Protein AF-A0A523UZU8-F1 (afdb_monomer_lite)

Structure (mmCIF, N/CA/C/O backbone):
data_AF-A0A523UZU8-F1
#
_entry.id   AF-A0A523UZU8-F1
#
loop_
_atom_site.group_PDB
_atom_site.id
_atom_site.type_symbol
_atom_site.label_atom_id
_atom_site.label_alt_id
_atom_site.label_comp_id
_atom_site.label_asym_id
_atom_site.label_entity_id
_atom_site.label_seq_id
_atom_site.pdbx_PDB_ins_code
_atom_site.Cartn_x
_atom_site.Cartn_y
_atom_site.Cartn_z
_atom_site.occupancy
_atom_site.B_iso_or_equiv
_atom_site.auth_seq_id
_atom_site.auth_comp_id
_atom_site.auth_asym_id
_atom_site.auth_atom_id
_atom_site.pdbx_PDB_model_num
ATOM 1 N N . MET A 1 1 ? -7.718 -16.579 13.887 1.00 53.25 1 MET A N 1
ATOM 2 C CA . MET A 1 1 ? -7.829 -15.108 13.822 1.00 53.25 1 MET A CA 1
ATOM 3 C C . MET A 1 1 ? -8.629 -14.797 12.580 1.00 53.25 1 MET A C 1
ATOM 5 O O . MET A 1 1 ? -8.190 -15.186 11.505 1.00 53.25 1 MET A O 1
ATOM 9 N N . ASP A 1 2 ? -9.802 -14.191 12.723 1.00 67.00 2 ASP A N 1
ATOM 10 C CA . ASP A 1 2 ? -10.552 -13.687 11.573 1.00 67.00 2 ASP A CA 1
ATOM 11 C C . ASP A 1 2 ? -9.757 -12.558 10.914 1.00 67.00 2 ASP A C 1
ATOM 13 O O . ASP A 1 2 ? -9.411 -11.576 11.569 1.00 67.00 2 ASP A O 1
ATOM 17 N N . MET A 1 3 ? -9.414 -12.728 9.635 1.00 75.25 3 MET A N 1
ATOM 18 C CA . MET A 1 3 ? -8.731 -11.694 8.857 1.00 75.25 3 MET A CA 1
ATOM 19 C C . MET A 1 3 ? -9.755 -10.653 8.410 1.00 75.25 3 MET A C 1
ATOM 21 O O . MET A 1 3 ? -10.681 -10.960 7.654 1.00 75.25 3 MET A O 1
ATOM 25 N N . LYS A 1 4 ? -9.591 -9.415 8.870 1.00 86.44 4 LYS A N 1
ATOM 26 C CA . LYS A 1 4 ? -10.474 -8.290 8.559 1.00 86.44 4 LYS A CA 1
ATOM 27 C C . LYS A 1 4 ? -10.189 -7.705 7.183 1.00 86.44 4 LYS A C 1
ATOM 29 O O . LYS A 1 4 ? -11.113 -7.230 6.521 1.00 86.44 4 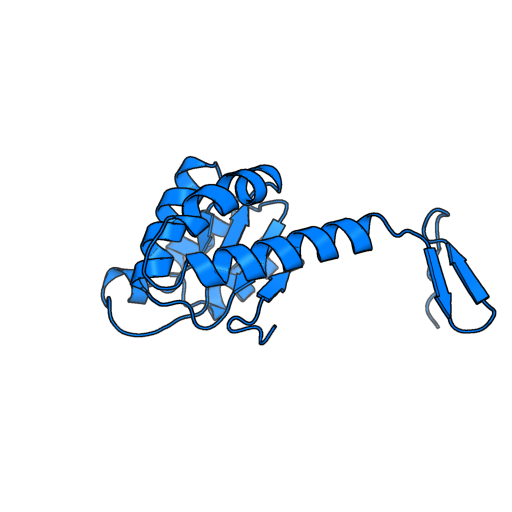LYS A O 1
ATOM 34 N N . TYR A 1 5 ? -8.934 -7.737 6.741 1.00 90.94 5 TYR A N 1
ATOM 35 C CA . TYR A 1 5 ? -8.515 -7.166 5.470 1.00 90.94 5 TYR A CA 1
ATOM 36 C C . TYR A 1 5 ? -8.143 -8.258 4.466 1.00 90.94 5 TYR A C 1
ATOM 38 O O . TYR A 1 5 ? -7.483 -9.247 4.773 1.00 90.94 5 TYR A O 1
ATOM 46 N N . LYS A 1 6 ? -8.532 -8.053 3.203 1.00 92.69 6 LYS A N 1
ATOM 47 C CA . LYS A 1 6 ? -8.084 -8.912 2.098 1.00 92.69 6 LYS A CA 1
ATOM 48 C C . LYS A 1 6 ? -6.760 -8.375 1.567 1.00 92.69 6 LYS A C 1
ATOM 50 O O . LYS A 1 6 ? -6.752 -7.332 0.910 1.00 92.69 6 LYS A O 1
ATOM 55 N N . ILE A 1 7 ? -5.676 -9.093 1.855 1.00 94.88 7 ILE A N 1
ATOM 56 C CA . ILE A 1 7 ? -4.300 -8.735 1.492 1.00 94.88 7 ILE A CA 1
ATOM 57 C C . ILE A 1 7 ? -3.794 -9.698 0.412 1.00 94.88 7 ILE A C 1
ATOM 59 O O . ILE A 1 7 ? -3.965 -10.911 0.531 1.00 94.88 7 ILE A O 1
ATOM 63 N N . ARG A 1 8 ? -3.179 -9.174 -0.656 1.00 94.00 8 ARG A N 1
ATOM 64 C CA . ARG A 1 8 ? -2.494 -9.989 -1.676 1.00 94.00 8 ARG A CA 1
ATOM 65 C C . ARG A 1 8 ? -1.277 -9.270 -2.253 1.00 94.00 8 ARG A C 1
ATOM 67 O O . ARG A 1 8 ? -1.302 -8.048 -2.396 1.00 94.00 8 ARG A O 1
ATOM 74 N N . VAL A 1 9 ? -0.253 -10.025 -2.646 1.00 93.38 9 VAL A N 1
ATOM 75 C CA . VAL A 1 9 ? 0.871 -9.497 -3.434 1.00 93.38 9 VAL A CA 1
ATOM 76 C C . VAL A 1 9 ? 0.413 -9.318 -4.881 1.00 93.38 9 VAL A C 1
ATOM 78 O O . VAL A 1 9 ? -0.369 -10.121 -5.394 1.00 93.38 9 VAL A O 1
ATOM 81 N N . LEU A 1 10 ? 0.870 -8.245 -5.519 1.00 92.62 10 LEU A N 1
ATOM 82 C CA . LEU A 1 10 ? 0.753 -8.034 -6.956 1.00 92.62 10 LEU A CA 1
ATOM 83 C C . LEU A 1 10 ? 2.117 -8.294 -7.603 1.00 92.62 10 LEU A C 1
ATOM 85 O O . LEU A 1 10 ? 3.130 -7.776 -7.140 1.00 92.62 10 LEU A O 1
ATOM 89 N N . ASP A 1 11 ? 2.125 -9.088 -8.671 1.00 89.25 11 ASP A N 1
ATOM 90 C CA . ASP A 1 11 ? 3.300 -9.304 -9.518 1.00 89.25 11 ASP A CA 1
ATOM 91 C C . ASP A 1 11 ? 3.257 -8.285 -10.662 1.00 89.25 11 ASP A C 1
ATOM 93 O O . ASP A 1 11 ? 2.644 -8.535 -11.696 1.00 89.25 11 ASP A O 1
ATOM 97 N N . ILE A 1 12 ? 3.805 -7.091 -10.417 1.00 90.31 12 ILE A N 1
ATOM 98 C CA . ILE A 1 12 ? 3.842 -5.989 -11.386 1.00 90.31 12 ILE A CA 1
ATOM 99 C C . ILE A 1 12 ? 5.235 -5.964 -12.018 1.00 90.31 12 ILE A C 1
ATOM 101 O O . ILE A 1 12 ? 6.203 -5.543 -11.384 1.00 90.31 12 ILE A O 1
ATOM 105 N N . LYS A 1 13 ? 5.345 -6.409 -13.272 1.00 87.50 13 LYS A N 1
ATOM 106 C CA . LYS A 1 13 ? 6.640 -6.579 -13.958 1.00 87.50 13 LYS A CA 1
ATOM 107 C C . LYS A 1 13 ? 7.052 -5.369 -14.771 1.00 87.50 13 LYS A C 1
ATOM 109 O O . LYS A 1 13 ? 8.233 -5.168 -15.042 1.00 87.50 13 LYS A O 1
ATOM 114 N N . ASN A 1 14 ? 6.078 -4.588 -15.219 1.00 91.38 14 ASN A N 1
ATOM 115 C CA . ASN A 1 14 ? 6.311 -3.481 -16.126 1.00 91.38 14 ASN A CA 1
ATOM 116 C C . ASN A 1 14 ? 5.333 -2.331 -15.882 1.00 91.38 14 ASN A C 1
ATOM 118 O O . ASN A 1 14 ? 4.329 -2.443 -15.175 1.00 91.38 14 ASN A O 1
ATOM 122 N N . ARG A 1 15 ? 5.640 -1.199 -16.519 1.00 91.56 15 ARG A N 1
ATOM 123 C CA . ARG A 1 15 ? 4.859 0.032 -16.411 1.00 91.56 15 ARG A CA 1
ATOM 124 C C . ARG A 1 15 ? 3.413 -0.147 -16.883 1.00 91.56 15 ARG A C 1
ATOM 126 O O . ARG A 1 15 ? 2.522 0.466 -16.309 1.00 91.56 15 ARG A O 1
ATOM 133 N N . ALA A 1 16 ? 3.168 -0.954 -17.917 1.00 92.31 16 ALA A N 1
ATOM 134 C CA . ALA A 1 16 ? 1.823 -1.146 -18.458 1.00 92.31 16 ALA A CA 1
ATOM 135 C C . ALA A 1 16 ? 0.917 -1.878 -17.454 1.00 92.31 16 ALA A C 1
ATOM 137 O O . ALA A 1 16 ? -0.196 -1.427 -17.188 1.00 92.31 16 ALA A O 1
ATOM 138 N N . GLU A 1 17 ? 1.423 -2.938 -16.824 1.00 93.31 17 GLU A N 1
ATOM 139 C CA . GLU A 1 17 ? 0.732 -3.653 -15.745 1.00 93.31 17 GLU A CA 1
ATOM 140 C C . GLU A 1 17 ? 0.471 -2.747 -14.537 1.00 93.31 17 GLU A C 1
ATOM 142 O O . GLU A 1 17 ? -0.641 -2.739 -14.005 1.00 93.31 17 GLU A O 1
ATOM 147 N N . ALA A 1 18 ? 1.458 -1.928 -14.153 1.00 93.81 18 ALA A N 1
ATOM 148 C CA . ALA A 1 18 ? 1.312 -0.958 -13.070 1.00 93.81 18 ALA A CA 1
ATOM 149 C C . ALA A 1 18 ? 0.161 0.016 -13.352 1.00 93.81 18 ALA A C 1
ATOM 151 O O . ALA A 1 18 ? -0.723 0.205 -12.521 1.00 93.81 18 ALA A O 1
ATOM 152 N N . MET A 1 19 ? 0.116 0.579 -14.564 1.00 94.38 19 MET A N 1
ATOM 153 C CA . MET A 1 19 ? -0.941 1.506 -14.975 1.00 94.38 19 MET A CA 1
ATOM 154 C C . MET A 1 19 ? -2.334 0.875 -14.871 1.00 94.38 19 MET A C 1
ATOM 156 O O . MET A 1 19 ? -3.245 1.523 -14.353 1.00 94.38 19 MET A O 1
ATOM 160 N N . VAL A 1 20 ? -2.484 -0.384 -15.301 1.00 94.62 20 VAL A N 1
ATOM 161 C CA . VAL A 1 20 ? -3.752 -1.128 -15.230 1.00 94.62 20 VAL A CA 1
ATOM 162 C C . VAL A 1 20 ? -4.165 -1.395 -13.781 1.00 94.62 20 VAL A C 1
ATOM 164 O O . VAL A 1 20 ? -5.322 -1.181 -13.417 1.00 94.62 20 VAL A O 1
ATOM 167 N N . GLU A 1 21 ? -3.252 -1.847 -12.919 1.00 95.12 21 GLU A N 1
ATOM 168 C CA . GLU A 1 21 ? -3.583 -2.094 -11.509 1.00 95.12 21 GLU A CA 1
ATOM 169 C C . GLU A 1 21 ? -3.882 -0.796 -10.752 1.00 95.12 21 GLU A C 1
ATOM 171 O O . GLU A 1 21 ? -4.832 -0.750 -9.968 1.00 95.12 21 GLU A O 1
ATOM 176 N N . PHE A 1 22 ? -3.141 0.280 -11.016 1.00 94.81 22 PHE A N 1
ATOM 177 C CA . PHE A 1 22 ? -3.378 1.572 -10.372 1.00 94.81 22 PHE A CA 1
ATOM 178 C C . PHE A 1 22 ? -4.687 2.207 -10.844 1.00 94.81 22 PHE A C 1
ATOM 180 O O . PHE A 1 22 ? -5.332 2.947 -10.097 1.00 94.81 22 PHE A O 1
ATOM 187 N N . GLU A 1 23 ? -5.105 1.915 -12.076 1.00 94.56 23 GLU A N 1
ATOM 188 C CA . GLU A 1 23 ? -6.395 2.343 -12.600 1.00 94.56 23 GLU A CA 1
ATOM 189 C C . GLU A 1 23 ? -7.554 1.685 -11.872 1.00 94.56 23 GLU A C 1
ATOM 191 O O . GLU A 1 23 ? -8.494 2.374 -11.482 1.00 94.56 23 GLU A O 1
ATOM 196 N N . LYS A 1 24 ? -7.434 0.392 -11.562 1.00 94.44 24 LYS A N 1
ATOM 197 C CA . LYS A 1 24 ? -8.421 -0.335 -10.748 1.00 94.44 24 LYS A CA 1
ATOM 198 C C . LYS A 1 24 ? -8.557 0.215 -9.325 1.00 94.44 24 LYS A C 1
ATOM 200 O O . LYS A 1 24 ? -9.545 -0.084 -8.664 1.00 94.44 24 LYS A O 1
ATOM 205 N N . ILE A 1 25 ? -7.568 0.963 -8.832 1.00 94.12 25 ILE A N 1
ATOM 206 C CA . ILE A 1 25 ? -7.627 1.661 -7.537 1.00 94.12 25 ILE A CA 1
ATOM 207 C C . ILE A 1 25 ? -8.317 3.031 -7.655 1.00 94.12 25 ILE A C 1
ATOM 209 O O . ILE A 1 25 ? -8.699 3.608 -6.644 1.00 94.12 25 ILE A O 1
ATOM 213 N N . GLY A 1 26 ? -8.502 3.562 -8.868 1.00 92.31 26 GLY A N 1
ATOM 214 C CA . GLY A 1 26 ? -9.065 4.897 -9.092 1.00 92.31 26 GLY A CA 1
ATOM 215 C C . GLY A 1 26 ? -8.036 6.027 -8.985 1.00 92.31 26 GLY A C 1
ATOM 216 O O . GLY A 1 26 ? -8.401 7.190 -8.801 1.00 92.31 26 GLY A O 1
ATOM 217 N N . SER A 1 27 ? -6.736 5.717 -9.076 1.00 91.12 27 SER A N 1
ATOM 218 C CA . SER A 1 27 ? -5.692 6.750 -9.100 1.00 91.12 27 SER A CA 1
ATOM 219 C C . SER A 1 27 ? -5.806 7.599 -10.372 1.00 91.12 27 SER A C 1
ATOM 221 O O . SER A 1 27 ? -6.251 7.116 -11.408 1.00 91.12 27 SER A O 1
ATOM 223 N N . THR A 1 28 ? -5.430 8.876 -10.324 1.00 92.06 28 THR A N 1
ATOM 224 C CA . THR A 1 28 ? -5.576 9.787 -11.476 1.00 92.06 28 THR A CA 1
ATOM 225 C C . THR A 1 28 ? -4.615 9.430 -12.607 1.00 92.06 28 THR A C 1
ATOM 227 O O . THR A 1 28 ? -3.519 8.950 -12.347 1.00 92.06 28 THR A O 1
ATOM 230 N N . ALA A 1 29 ? -4.957 9.726 -13.865 1.00 90.06 29 ALA A N 1
ATOM 231 C CA . ALA A 1 29 ? -4.075 9.434 -15.005 1.00 90.06 29 ALA A CA 1
ATOM 232 C C . ALA A 1 29 ? -2.642 9.979 -14.814 1.00 90.06 29 ALA A C 1
ATOM 234 O O . ALA A 1 29 ? -1.667 9.269 -15.060 1.00 90.06 29 ALA A O 1
ATOM 235 N N . VAL A 1 30 ? -2.519 11.207 -14.298 1.00 90.75 30 VAL A N 1
ATOM 236 C CA . VAL A 1 30 ? -1.227 11.833 -13.971 1.00 90.75 30 VAL A CA 1
ATOM 237 C C . VAL A 1 30 ? -0.534 11.109 -12.813 1.00 90.75 30 VAL A C 1
ATOM 239 O O . VAL A 1 30 ? 0.641 10.767 -12.925 1.00 90.75 30 VAL A O 1
ATOM 242 N N . GLY A 1 31 ? -1.256 10.827 -11.722 1.00 88.88 31 GLY A N 1
ATOM 243 C CA . GLY A 1 31 ? -0.708 10.138 -10.552 1.00 88.88 31 GLY A CA 1
ATOM 244 C C . GLY A 1 31 ? -0.192 8.740 -10.887 1.00 88.88 31 GLY A C 1
ATOM 245 O O . GLY A 1 31 ? 0.941 8.410 -10.547 1.00 88.88 31 GLY A O 1
ATOM 246 N N . ARG A 1 32 ? -0.972 7.954 -11.640 1.00 92.62 32 ARG A N 1
ATOM 247 C CA . ARG A 1 32 ? -0.570 6.625 -12.123 1.00 92.62 32 ARG A CA 1
ATOM 248 C C . ARG A 1 32 ? 0.684 6.700 -12.982 1.00 92.62 32 ARG A C 1
ATOM 250 O O . ARG A 1 32 ? 1.586 5.897 -12.788 1.00 92.62 32 ARG A O 1
ATOM 257 N N . LYS A 1 33 ? 0.774 7.688 -13.881 1.00 92.00 33 LYS A N 1
ATOM 258 C CA . LYS A 1 33 ? 1.942 7.865 -14.752 1.00 92.00 33 LYS A CA 1
ATOM 259 C C . LYS A 1 33 ? 3.223 8.100 -13.947 1.00 92.00 33 LYS A C 1
ATOM 261 O O . LYS A 1 33 ? 4.230 7.484 -14.281 1.00 92.00 33 LYS A O 1
ATOM 266 N N . ILE A 1 34 ? 3.162 8.945 -12.914 1.00 90.12 34 ILE A N 1
ATOM 267 C CA . ILE A 1 34 ? 4.293 9.254 -12.021 1.00 90.12 34 ILE A CA 1
ATOM 268 C C . ILE A 1 34 ? 4.657 8.039 -11.160 1.00 90.12 34 ILE A C 1
ATOM 270 O O . ILE A 1 34 ? 5.828 7.696 -11.038 1.00 90.12 34 ILE A O 1
ATOM 274 N N . MET A 1 35 ? 3.662 7.371 -10.572 1.00 88.25 35 MET A N 1
ATOM 275 C CA . MET A 1 35 ? 3.889 6.198 -9.720 1.00 88.25 35 MET A CA 1
ATOM 276 C C . MET A 1 35 ? 4.459 5.023 -10.518 1.00 88.25 35 MET A C 1
ATOM 278 O O . MET A 1 35 ? 5.375 4.357 -10.058 1.00 88.25 35 MET A O 1
ATOM 282 N N . ALA A 1 36 ? 4.010 4.822 -11.758 1.00 89.38 36 ALA A N 1
ATOM 283 C CA . ALA A 1 36 ? 4.484 3.732 -12.608 1.00 89.38 36 ALA A CA 1
ATOM 284 C C . ALA A 1 36 ? 5.932 3.925 -13.107 1.00 89.38 36 ALA A C 1
ATOM 286 O O . ALA A 1 36 ? 6.526 2.985 -13.629 1.00 89.38 36 ALA A O 1
ATOM 287 N N . GLU A 1 37 ? 6.519 5.120 -12.953 1.00 87.94 37 GLU A N 1
ATOM 288 C CA . GLU A 1 37 ? 7.965 5.341 -13.146 1.00 87.94 37 GLU A CA 1
ATOM 289 C C . GLU A 1 37 ? 8.788 4.844 -11.957 1.00 87.94 37 GLU A C 1
ATOM 291 O O . GLU A 1 37 ? 9.977 4.566 -12.098 1.00 87.94 37 GLU A O 1
ATOM 296 N N . LYS A 1 38 ? 8.147 4.690 -10.798 1.00 84.50 38 LYS A N 1
ATOM 297 C CA . LYS A 1 38 ? 8.740 4.233 -9.544 1.00 84.50 38 LYS A CA 1
ATOM 298 C C . LYS A 1 38 ? 8.272 2.816 -9.235 1.00 84.50 38 LYS A C 1
ATOM 300 O O . LYS A 1 38 ? 7.644 2.570 -8.214 1.00 84.50 38 LYS A O 1
ATOM 305 N N . LEU A 1 39 ? 8.571 1.876 -10.126 1.00 83.81 39 LEU A N 1
ATOM 306 C CA . LEU A 1 39 ? 8.302 0.466 -9.856 1.00 83.81 39 LEU A CA 1
ATOM 307 C C . LEU A 1 39 ? 9.120 0.003 -8.648 1.00 83.81 39 LEU A C 1
ATOM 309 O O . LEU A 1 39 ? 10.348 0.109 -8.624 1.00 83.81 39 LEU A O 1
ATOM 313 N N . PHE A 1 40 ? 8.422 -0.520 -7.648 1.00 90.25 40 PHE A N 1
ATOM 314 C CA . PHE A 1 40 ? 9.028 -1.057 -6.441 1.00 90.25 40 PHE A CA 1
ATOM 315 C C . PHE A 1 40 ? 9.107 -2.585 -6.495 1.00 90.25 40 PHE A C 1
ATOM 317 O O . PHE A 1 40 ? 8.292 -3.231 -7.150 1.00 90.25 40 PHE A O 1
ATOM 324 N N . PRO A 1 41 ? 10.050 -3.200 -5.758 1.00 89.00 41 PRO A N 1
ATOM 325 C CA . PRO A 1 41 ? 10.213 -4.655 -5.748 1.00 89.00 41 PRO A CA 1
ATOM 326 C C . PRO A 1 41 ? 9.056 -5.401 -5.066 1.00 89.00 41 PRO A C 1
ATOM 328 O O . PRO A 1 41 ? 8.995 -6.627 -5.142 1.00 89.00 41 PRO A O 1
ATOM 331 N N . VAL A 1 42 ? 8.187 -4.694 -4.339 1.00 92.00 42 VAL A N 1
ATOM 332 C CA . VAL A 1 42 ? 7.017 -5.264 -3.670 1.00 92.00 42 VAL A CA 1
ATOM 333 C C . VAL A 1 42 ? 5.838 -4.323 -3.851 1.00 92.00 42 VAL A C 1
ATOM 335 O O . VAL A 1 42 ? 5.933 -3.146 -3.502 1.00 92.00 42 VAL A O 1
ATOM 338 N N . ALA A 1 43 ? 4.723 -4.879 -4.318 1.00 94.94 43 ALA A N 1
ATOM 339 C CA . ALA A 1 43 ? 3.422 -4.231 -4.364 1.00 94.94 43 ALA A CA 1
ATOM 340 C C . ALA A 1 43 ? 2.394 -5.117 -3.643 1.00 94.94 43 ALA A C 1
ATOM 342 O O . ALA A 1 43 ? 2.238 -6.298 -3.959 1.00 94.94 43 ALA A O 1
ATOM 343 N N . ILE A 1 44 ? 1.694 -4.565 -2.651 1.00 95.81 44 ILE A N 1
ATOM 344 C CA . ILE A 1 44 ? 0.693 -5.277 -1.847 1.00 95.81 44 ILE A CA 1
ATOM 345 C C . ILE A 1 44 ? -0.638 -4.552 -1.966 1.00 95.81 44 ILE A C 1
ATOM 347 O O . ILE A 1 44 ? -0.768 -3.401 -1.552 1.00 95.81 44 ILE A O 1
ATOM 351 N N . LYS A 1 45 ? -1.651 -5.245 -2.486 1.00 96.62 45 LYS A N 1
ATOM 352 C CA . LYS A 1 45 ? -3.023 -4.742 -2.527 1.00 96.62 45 LYS A CA 1
ATOM 353 C C . LYS A 1 45 ? -3.746 -5.085 -1.235 1.00 96.62 45 LYS A C 1
ATOM 355 O O . LYS A 1 45 ? -3.764 -6.247 -0.826 1.00 96.62 45 LYS A O 1
ATOM 360 N N . ILE A 1 46 ? -4.399 -4.087 -0.651 1.00 96.19 46 ILE A N 1
ATOM 361 C CA . ILE A 1 46 ? -5.221 -4.238 0.548 1.00 96.19 46 ILE A CA 1
ATOM 362 C C . ILE A 1 46 ? -6.596 -3.646 0.268 1.00 96.19 46 ILE A C 1
ATOM 364 O O . ILE A 1 46 ? -6.705 -2.533 -0.250 1.00 96.19 46 ILE A O 1
ATOM 368 N N . LYS A 1 47 ? -7.646 -4.400 0.596 1.00 94.56 47 LYS A N 1
ATOM 369 C CA . LYS A 1 47 ? -9.030 -3.973 0.378 1.00 94.56 47 LYS A CA 1
ATOM 370 C C . LYS A 1 47 ? -9.700 -3.431 1.631 1.00 94.56 47 LYS A C 1
ATOM 372 O O . LYS A 1 47 ? -9.467 -3.947 2.722 1.00 94.56 47 LYS A O 1
ATOM 377 N N . GLY A 1 48 ? -10.601 -2.466 1.442 1.00 91.25 48 GLY A N 1
ATOM 378 C CA . GLY A 1 48 ? -11.521 -2.009 2.490 1.00 91.25 48 GLY A CA 1
ATOM 379 C C . GLY A 1 48 ? -10.872 -1.187 3.609 1.00 91.25 48 GLY A C 1
ATOM 380 O O . GLY A 1 48 ? -11.295 -1.263 4.761 1.00 91.25 48 GLY A O 1
ATOM 381 N N . LEU A 1 49 ? -9.846 -0.398 3.293 1.00 92.88 49 LEU A N 1
ATOM 382 C CA . LEU A 1 49 ? -9.197 0.485 4.260 1.00 92.88 49 LEU A CA 1
ATOM 383 C C . LEU A 1 49 ? -9.957 1.799 4.407 1.00 92.88 49 LEU A C 1
ATOM 385 O O . LEU A 1 49 ? -10.363 2.405 3.418 1.00 92.88 49 LEU A O 1
ATOM 389 N N . LYS A 1 50 ? -10.111 2.272 5.646 1.00 92.69 50 LYS A N 1
ATOM 390 C CA . LYS A 1 50 ? -10.692 3.593 5.922 1.00 92.69 50 LYS A CA 1
ATOM 391 C C . LYS A 1 50 ? -9.825 4.693 5.316 1.00 92.69 50 LYS A C 1
ATOM 393 O O . LYS A 1 50 ? -8.606 4.645 5.463 1.00 92.69 50 LYS A O 1
ATOM 398 N N . VAL A 1 51 ? -10.437 5.725 4.734 1.00 92.38 51 VAL A N 1
ATOM 399 C CA . VAL A 1 51 ? -9.681 6.818 4.088 1.00 92.38 51 VAL A CA 1
ATOM 400 C C . VAL A 1 51 ? -8.678 7.486 5.038 1.00 92.38 51 VAL A C 1
ATOM 402 O O . VAL A 1 51 ? -7.527 7.704 4.671 1.00 92.38 51 VAL A O 1
ATOM 405 N N . LEU A 1 52 ? -9.063 7.725 6.295 1.00 91.06 52 LEU A N 1
ATOM 406 C CA . LEU A 1 52 ? -8.149 8.280 7.302 1.00 91.06 52 LEU A CA 1
ATOM 407 C C . LEU A 1 52 ? -6.915 7.392 7.536 1.00 91.06 52 LEU A C 1
ATOM 409 O O . LEU A 1 52 ? -5.795 7.894 7.610 1.00 91.06 52 LEU A O 1
ATOM 413 N N . ALA A 1 53 ? -7.109 6.071 7.596 1.00 93.38 53 ALA A N 1
ATOM 414 C CA . ALA A 1 53 ? -6.018 5.113 7.747 1.00 93.38 53 ALA A CA 1
ATOM 415 C C . ALA A 1 53 ? -5.086 5.127 6.524 1.00 93.38 53 ALA A C 1
ATOM 417 O O . ALA A 1 53 ? -3.871 5.040 6.676 1.00 93.38 53 ALA A O 1
ATOM 418 N N . ILE A 1 54 ? -5.645 5.295 5.322 1.00 94.38 54 ILE A N 1
ATOM 419 C CA . ILE A 1 54 ? -4.895 5.376 4.062 1.00 94.38 54 ILE A CA 1
ATOM 420 C C . ILE A 1 54 ? -3.992 6.607 4.025 1.00 94.38 54 ILE A C 1
ATOM 422 O O . ILE A 1 54 ? -2.837 6.503 3.618 1.00 94.38 54 ILE A O 1
ATOM 426 N N . ASN A 1 55 ? -4.486 7.763 4.465 1.00 92.75 55 ASN A N 1
ATOM 427 C CA . ASN A 1 55 ? -3.698 8.994 4.443 1.00 92.75 55 ASN A CA 1
ATOM 428 C C . ASN A 1 55 ? -2.497 8.912 5.402 1.00 92.75 55 ASN A C 1
ATOM 430 O O . ASN A 1 55 ? -1.387 9.276 5.015 1.00 92.75 55 ASN A O 1
ATOM 434 N N . ILE A 1 56 ? -2.686 8.341 6.599 1.00 93.81 56 ILE A N 1
ATOM 435 C CA . ILE A 1 56 ? -1.587 8.054 7.540 1.00 93.81 56 ILE A CA 1
ATOM 436 C C . ILE A 1 56 ? -0.604 7.055 6.924 1.00 93.81 56 ILE A C 1
ATOM 438 O O . ILE A 1 56 ? 0.603 7.278 6.922 1.00 93.81 56 ILE A O 1
ATOM 442 N N . LEU A 1 57 ? -1.119 5.964 6.356 1.00 95.38 57 LEU A N 1
ATOM 443 C CA . LEU A 1 57 ? -0.311 4.928 5.719 1.00 95.38 57 LEU A CA 1
ATOM 444 C C . LEU A 1 57 ? 0.559 5.498 4.591 1.00 95.38 57 LEU A C 1
ATOM 446 O O . LEU A 1 57 ? 1.737 5.162 4.494 1.00 95.38 57 LEU A O 1
ATOM 450 N N . LYS A 1 58 ? -0.002 6.393 3.771 1.00 94.12 58 LYS A N 1
ATOM 451 C CA . LYS A 1 58 ? 0.718 7.074 2.693 1.00 94.12 58 LYS A CA 1
ATOM 452 C C . LYS A 1 58 ? 1.854 7.939 3.227 1.00 94.12 58 LYS A C 1
ATOM 454 O O . LYS A 1 58 ? 2.962 7.859 2.709 1.00 94.12 58 LYS A O 1
ATOM 459 N N . GLN A 1 59 ? 1.609 8.708 4.285 1.00 94.94 59 GLN A N 1
ATOM 460 C CA . GLN A 1 59 ? 2.649 9.513 4.932 1.00 94.94 59 GLN A CA 1
ATOM 461 C C . GLN A 1 59 ? 3.772 8.640 5.510 1.00 94.94 59 GLN A C 1
ATOM 463 O O . GLN A 1 59 ? 4.950 8.900 5.264 1.00 94.94 59 GLN A O 1
ATOM 468 N N . GLU A 1 60 ? 3.420 7.569 6.225 1.00 96.38 60 GLU A N 1
ATOM 469 C CA . GLU A 1 60 ? 4.399 6.654 6.818 1.00 96.38 60 GLU A CA 1
ATOM 470 C C . GLU A 1 60 ? 5.228 5.921 5.752 1.00 96.38 60 GLU A C 1
ATOM 472 O O . GLU A 1 60 ? 6.430 5.713 5.943 1.00 96.38 60 GLU A O 1
ATOM 477 N N . MET A 1 61 ? 4.619 5.544 4.625 1.00 95.50 61 MET A N 1
ATOM 478 C CA . MET A 1 61 ? 5.329 4.895 3.519 1.00 95.50 61 MET A CA 1
ATOM 479 C C . MET A 1 61 ? 6.261 5.847 2.777 1.00 95.50 61 MET A C 1
ATOM 481 O O . MET A 1 61 ? 7.407 5.474 2.522 1.00 95.50 61 MET A O 1
ATOM 485 N N . LEU A 1 62 ? 5.829 7.084 2.512 1.00 94.38 62 LEU A N 1
ATOM 486 C CA . LEU A 1 62 ? 6.683 8.106 1.899 1.00 94.38 62 LEU A CA 1
ATOM 487 C C . LEU A 1 62 ? 7.935 8.369 2.745 1.00 94.38 62 LEU A C 1
ATOM 489 O O . LEU A 1 62 ? 9.044 8.404 2.214 1.00 94.38 62 LEU A O 1
ATOM 493 N N . ALA A 1 63 ? 7.783 8.445 4.072 1.00 95.25 63 ALA A N 1
ATOM 494 C CA . ALA A 1 63 ? 8.906 8.605 5.001 1.00 95.25 63 ALA A CA 1
ATOM 495 C C . ALA A 1 63 ? 9.902 7.424 4.988 1.00 95.25 63 ALA A C 1
ATOM 497 O O . ALA A 1 63 ? 11.020 7.552 5.480 1.00 95.25 63 ALA A O 1
ATOM 498 N N . ARG A 1 64 ? 9.512 6.270 4.429 1.00 95.50 64 ARG A N 1
ATOM 499 C CA . ARG A 1 64 ? 10.315 5.036 4.352 1.00 95.50 64 ARG A CA 1
ATOM 500 C C . ARG A 1 64 ? 10.768 4.699 2.937 1.00 95.50 64 ARG A C 1
ATOM 502 O O . ARG A 1 64 ? 11.201 3.572 2.694 1.00 95.50 64 ARG A O 1
ATOM 509 N N . GLY A 1 65 ? 10.648 5.641 2.004 1.00 92.50 65 GLY A N 1
ATOM 510 C CA . GLY A 1 65 ? 11.034 5.429 0.610 1.00 92.50 65 GLY A CA 1
ATOM 511 C C . GLY A 1 65 ? 10.143 4.431 -0.134 1.00 92.50 65 GLY A C 1
ATOM 512 O O . GLY A 1 65 ? 10.613 3.795 -1.072 1.00 92.50 65 GLY A O 1
ATOM 513 N N . GLY A 1 66 ? 8.893 4.261 0.299 1.00 93.81 66 GLY A N 1
ATOM 514 C CA . GLY A 1 66 ? 7.842 3.601 -0.474 1.00 93.81 66 GLY A CA 1
ATOM 515 C C . GLY A 1 66 ? 6.741 4.585 -0.865 1.00 93.81 66 GLY A C 1
ATOM 516 O O . GLY A 1 66 ? 6.864 5.791 -0.654 1.00 93.81 66 GLY A O 1
ATOM 517 N N . ASP A 1 67 ? 5.649 4.068 -1.412 1.00 94.50 67 ASP A N 1
ATOM 518 C CA . ASP A 1 67 ? 4.479 4.858 -1.790 1.00 94.50 67 ASP A CA 1
ATOM 519 C C . ASP A 1 67 ? 3.184 4.066 -1.551 1.00 94.50 67 ASP A C 1
ATOM 521 O O . ASP A 1 67 ? 3.190 2.859 -1.294 1.00 94.50 67 ASP A O 1
ATOM 525 N N . VAL A 1 68 ? 2.052 4.762 -1.598 1.00 95.50 68 VAL A N 1
ATOM 526 C CA . VAL A 1 68 ? 0.720 4.162 -1.546 1.00 95.50 68 VAL A CA 1
ATOM 527 C C . VAL A 1 68 ? -0.123 4.739 -2.673 1.00 95.50 68 VAL A C 1
ATOM 529 O O . VAL A 1 68 ? -0.438 5.938 -2.715 1.00 95.50 68 VAL A O 1
ATOM 532 N N . VAL A 1 69 ? -0.537 3.854 -3.570 1.00 95.00 69 VAL A N 1
ATOM 533 C CA . VAL A 1 69 ? -1.480 4.143 -4.643 1.00 95.00 69 VAL A CA 1
ATOM 534 C C . VAL A 1 69 ? -2.887 4.162 -4.060 1.00 95.00 69 VAL A C 1
ATOM 536 O O . VAL A 1 69 ? -3.342 3.192 -3.450 1.00 95.00 69 VAL A O 1
ATOM 539 N N . THR A 1 70 ? -3.577 5.282 -4.255 1.00 94.56 70 THR A N 1
ATOM 540 C CA . THR A 1 70 ? -4.900 5.566 -3.689 1.00 94.56 70 THR A CA 1
ATOM 541 C C . THR A 1 70 ? -5.819 6.148 -4.760 1.00 94.56 70 THR A C 1
ATOM 543 O O . THR A 1 70 ? -5.336 6.703 -5.751 1.00 94.56 70 THR A O 1
ATOM 546 N N . SER A 1 71 ? -7.138 6.042 -4.567 1.00 92.12 71 SER A N 1
ATOM 547 C CA . SER A 1 71 ? -8.111 6.751 -5.410 1.00 92.12 71 SER A CA 1
ATOM 548 C C . SER A 1 71 ? -7.937 8.2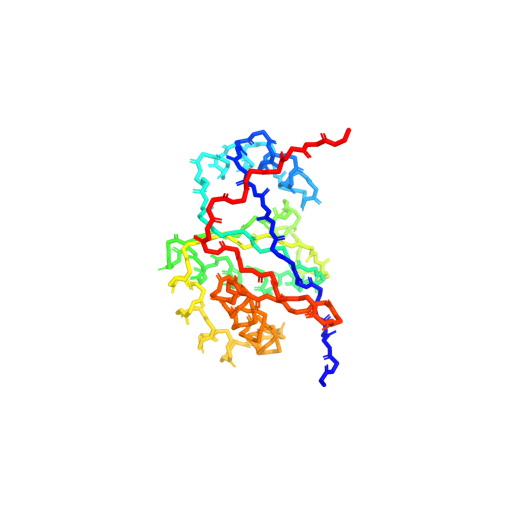71 -5.292 1.00 92.12 71 SER A C 1
ATOM 550 O O . SER A 1 71 ? -7.491 8.767 -4.256 1.00 92.12 71 SER A O 1
ATOM 552 N N . ARG A 1 72 ? -8.338 9.034 -6.319 1.00 87.88 72 ARG A N 1
ATOM 553 C CA . ARG A 1 72 ? -8.471 10.503 -6.225 1.00 87.88 72 ARG A CA 1
ATOM 554 C C . ARG A 1 72 ? -9.385 10.919 -5.067 1.00 87.88 72 ARG A C 1
ATOM 556 O O . ARG A 1 72 ? -9.135 11.938 -4.423 1.00 87.88 72 ARG A O 1
ATOM 563 N N . ASP A 1 73 ? -10.410 10.121 -4.792 1.00 85.69 73 ASP A N 1
ATOM 564 C CA . ASP A 1 73 ? -11.455 10.451 -3.821 1.00 85.69 73 ASP A CA 1
ATOM 565 C C . ASP A 1 73 ? -10.933 10.481 -2.383 1.00 85.69 73 ASP A C 1
ATOM 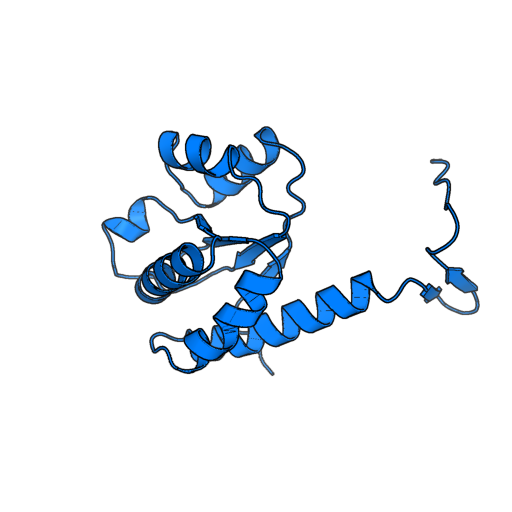567 O O . ASP A 1 73 ? -11.500 11.170 -1.541 1.00 85.69 73 ASP A O 1
ATOM 571 N N . THR A 1 74 ? -9.799 9.826 -2.095 1.00 86.81 74 THR A N 1
ATOM 572 C CA . THR A 1 74 ? -9.216 9.814 -0.741 1.00 86.81 74 THR A CA 1
ATOM 573 C C . THR A 1 74 ? -8.711 11.183 -0.282 1.00 86.81 74 THR A C 1
ATOM 575 O O . THR A 1 74 ? -8.451 11.375 0.905 1.00 86.81 74 THR A O 1
ATOM 578 N N . LEU A 1 75 ? -8.534 12.124 -1.216 1.00 83.88 75 LEU A N 1
ATOM 579 C CA . LEU A 1 75 ? -8.122 13.500 -0.928 1.00 83.88 75 LEU A CA 1
ATOM 580 C C . LEU A 1 75 ? -9.304 14.422 -0.616 1.00 83.88 75 LEU A C 1
ATOM 582 O O . LEU A 1 75 ? -9.118 15.434 0.051 1.00 83.88 75 LEU A O 1
ATOM 586 N N . THR A 1 76 ? -10.494 14.107 -1.125 1.00 82.12 76 THR A N 1
ATOM 587 C CA . THR A 1 76 ? -11.673 14.985 -1.043 1.00 82.12 76 THR A CA 1
ATOM 588 C C . THR A 1 76 ? -12.728 14.455 -0.083 1.00 82.12 76 THR A C 1
ATOM 590 O O . THR A 1 76 ? -13.457 15.239 0.517 1.00 82.12 76 THR A O 1
ATOM 593 N N . ASN A 1 77 ? -12.787 13.137 0.106 1.00 79.81 77 ASN A N 1
ATOM 594 C CA . ASN A 1 77 ? -13.741 12.477 0.976 1.00 79.81 77 ASN A CA 1
ATOM 595 C C . ASN A 1 77 ? -13.007 11.732 2.091 1.00 79.81 77 ASN A C 1
ATOM 597 O O . ASN A 1 77 ? -12.225 10.826 1.828 1.00 79.81 77 ASN A O 1
ATOM 601 N N . THR A 1 78 ? -13.273 12.089 3.345 1.00 75.62 78 THR A N 1
ATOM 602 C CA . THR A 1 78 ? -12.698 11.419 4.524 1.00 75.62 78 THR A CA 1
ATOM 603 C C . THR A 1 78 ? -13.571 10.276 5.049 1.00 75.62 78 THR A C 1
ATOM 605 O O . THR A 1 78 ? -13.130 9.511 5.913 1.00 75.62 78 THR A O 1
ATOM 608 N N . GLY A 1 79 ? -14.792 10.132 4.528 1.00 76.62 79 GLY A N 1
ATOM 609 C CA . GLY A 1 79 ? -15.735 9.076 4.872 1.00 76.62 79 GLY A CA 1
ATOM 610 C C . GLY A 1 79 ? -15.576 7.832 3.995 1.00 76.62 79 GLY A C 1
ATOM 611 O O . GLY A 1 79 ? -15.313 7.916 2.799 1.00 76.62 79 GLY A O 1
ATOM 612 N N . GLY A 1 80 ? -15.779 6.657 4.594 1.00 88.12 80 GLY A N 1
ATOM 613 C CA . GLY A 1 80 ? -15.848 5.380 3.879 1.00 88.12 80 GLY A CA 1
ATOM 614 C C . GLY A 1 80 ? -14.547 4.578 3.840 1.00 88.12 80 GLY A C 1
ATOM 615 O O . GLY A 1 80 ? -13.602 4.814 4.601 1.00 88.12 80 GLY A O 1
ATOM 616 N N . THR A 1 81 ? -14.538 3.574 2.965 1.00 91.19 81 THR A N 1
ATOM 617 C CA . THR A 1 81 ? -13.428 2.638 2.770 1.00 91.19 81 THR A CA 1
ATOM 618 C C . THR A 1 81 ? -13.093 2.495 1.295 1.00 91.19 81 THR A C 1
ATOM 620 O O . THR A 1 81 ? -14.002 2.455 0.471 1.00 91.19 81 THR A O 1
ATOM 623 N N . THR A 1 82 ? -11.816 2.334 0.965 1.00 92.81 82 THR A N 1
ATOM 624 C CA . THR A 1 82 ? -11.366 2.039 -0.399 1.00 92.81 82 THR A CA 1
ATOM 625 C C . THR A 1 82 ? -10.212 1.040 -0.398 1.00 92.81 82 THR A C 1
ATOM 627 O O . THR A 1 82 ? -9.575 0.782 0.626 1.00 92.81 82 THR A O 1
ATOM 630 N N . ASP A 1 83 ? -9.960 0.459 -1.563 1.00 94.62 83 ASP A N 1
ATOM 631 C CA . ASP A 1 83 ? -8.789 -0.367 -1.823 1.00 94.62 83 ASP A CA 1
ATOM 632 C C . ASP A 1 83 ? -7.555 0.519 -2.044 1.00 94.62 83 ASP A C 1
ATOM 634 O O . ASP A 1 83 ? -7.665 1.644 -2.540 1.00 94.62 83 ASP A O 1
ATOM 638 N N . VAL A 1 84 ? -6.376 -0.009 -1.713 1.00 96.00 84 VAL A N 1
ATOM 639 C CA . VAL A 1 84 ? -5.076 0.630 -1.975 1.00 96.00 84 VAL A CA 1
ATOM 640 C C . VAL A 1 84 ? -4.042 -0.391 -2.426 1.00 96.00 84 VAL A C 1
ATOM 642 O O . VAL A 1 84 ? -4.199 -1.595 -2.200 1.00 96.00 84 VAL A O 1
ATOM 645 N N . ILE A 1 85 ? -2.959 0.103 -3.021 1.00 96.75 85 ILE A N 1
ATOM 646 C CA . ILE A 1 85 ? -1.736 -0.671 -3.247 1.00 96.75 85 ILE A CA 1
ATOM 647 C C . ILE A 1 85 ? -0.607 0.027 -2.496 1.00 96.75 85 ILE A C 1
ATOM 649 O O . ILE A 1 85 ? -0.345 1.200 -2.736 1.00 96.75 85 ILE A O 1
ATOM 653 N N . ILE A 1 86 ? 0.034 -0.682 -1.571 1.00 95.88 86 ILE A N 1
ATOM 654 C CA . ILE A 1 86 ? 1.265 -0.228 -0.925 1.00 95.88 86 ILE A CA 1
ATOM 655 C C . ILE A 1 86 ? 2.442 -0.741 -1.743 1.00 95.88 86 ILE A C 1
ATOM 657 O O . ILE A 1 86 ? 2.520 -1.939 -2.016 1.00 95.88 86 ILE A O 1
ATOM 661 N N . GLU A 1 87 ? 3.378 0.139 -2.064 1.00 94.94 87 GLU A N 1
ATOM 662 C CA . GLU A 1 87 ? 4.571 -0.185 -2.831 1.00 94.94 87 GLU A CA 1
ATOM 663 C C . GLU A 1 87 ? 5.834 0.200 -2.061 1.00 94.94 87 GLU A C 1
ATOM 665 O O . GLU A 1 87 ? 5.893 1.238 -1.402 1.00 94.94 87 GLU A O 1
ATOM 670 N N . GLY A 1 88 ? 6.864 -0.642 -2.111 1.00 94.25 88 GLY A N 1
ATOM 671 C CA . GLY A 1 88 ? 8.137 -0.309 -1.479 1.00 94.25 88 GLY A CA 1
ATOM 672 C C . GLY A 1 88 ? 9.140 -1.459 -1.409 1.00 94.25 88 GLY A C 1
ATOM 673 O O . GLY A 1 88 ? 8.824 -2.609 -1.710 1.00 94.25 88 GLY A O 1
ATOM 674 N N . PRO A 1 89 ? 10.376 -1.181 -0.974 1.00 92.56 89 PRO A N 1
ATOM 675 C CA . PRO A 1 89 ? 11.307 -2.210 -0.522 1.00 92.56 89 PRO A CA 1
ATOM 676 C C . PRO A 1 89 ? 10.757 -2.996 0.677 1.00 92.56 89 PRO A C 1
ATOM 678 O O . PRO A 1 89 ? 10.098 -2.430 1.545 1.00 92.56 89 PRO A O 1
ATOM 681 N N . TYR A 1 90 ? 11.126 -4.275 0.818 1.00 91.62 90 TYR A N 1
ATOM 682 C CA . TYR A 1 90 ? 10.751 -5.095 1.988 1.00 91.62 90 TYR A CA 1
ATOM 683 C C . TYR A 1 90 ? 11.088 -4.427 3.336 1.00 91.62 90 TYR A C 1
ATOM 685 O O . TYR A 1 90 ? 10.287 -4.477 4.266 1.00 91.62 90 TYR A O 1
ATOM 693 N N . LYS A 1 91 ? 12.235 -3.739 3.426 1.00 92.62 91 LYS A N 1
ATOM 694 C CA . LYS A 1 91 ? 12.659 -3.007 4.634 1.00 92.62 91 LYS A CA 1
ATOM 695 C C . LYS A 1 91 ? 11.692 -1.880 5.024 1.00 92.62 91 LYS A C 1
ATOM 697 O O . LYS A 1 91 ? 11.532 -1.574 6.207 1.00 92.62 91 LYS A O 1
ATOM 702 N N . SER A 1 92 ? 11.030 -1.264 4.045 1.00 95.00 92 SER A N 1
ATOM 703 C CA . SER A 1 92 ? 10.035 -0.217 4.288 1.00 95.00 92 SER A CA 1
ATOM 704 C C . SER A 1 92 ? 8.799 -0.803 4.962 1.00 95.00 92 SER A C 1
ATOM 706 O O . SER A 1 92 ? 8.305 -0.225 5.922 1.00 95.00 92 SER A O 1
ATOM 708 N N . PHE A 1 93 ? 8.370 -2.004 4.563 1.00 94.38 93 PHE A N 1
ATOM 709 C CA . PHE A 1 93 ? 7.298 -2.720 5.255 1.00 94.38 93 PHE A CA 1
ATOM 710 C C . PHE A 1 93 ? 7.709 -3.144 6.672 1.00 94.38 93 PHE A C 1
ATOM 712 O O . PHE A 1 93 ? 6.971 -2.888 7.618 1.00 94.38 93 PHE A O 1
ATOM 719 N N . GLU A 1 94 ? 8.900 -3.723 6.858 1.00 93.38 94 GLU A N 1
ATOM 720 C CA . GLU A 1 94 ? 9.382 -4.143 8.187 1.00 93.38 94 GLU A CA 1
ATOM 721 C C . GLU A 1 94 ? 9.435 -2.967 9.182 1.00 93.38 94 GLU A C 1
ATOM 723 O O . GLU A 1 94 ? 9.009 -3.098 10.329 1.00 93.38 94 GLU A O 1
ATOM 728 N N . SER A 1 95 ? 9.878 -1.789 8.733 1.00 94.75 95 SER A N 1
ATOM 729 C CA . SER A 1 95 ? 9.924 -0.571 9.558 1.00 94.75 95 SER A CA 1
ATOM 730 C C . SER A 1 95 ? 8.576 0.157 9.694 1.00 94.75 95 SER A C 1
ATOM 732 O O . SER A 1 95 ? 8.430 1.044 10.545 1.00 94.75 95 SER A O 1
ATOM 734 N N . LEU A 1 96 ? 7.581 -0.179 8.869 1.00 96.00 96 LEU A N 1
ATOM 735 C CA . LEU A 1 96 ? 6.221 0.364 8.926 1.00 96.00 96 LEU A CA 1
ATOM 736 C C . LEU A 1 96 ? 5.402 -0.292 10.045 1.00 96.00 96 LEU A C 1
ATOM 738 O O . LEU A 1 96 ? 4.709 0.406 10.790 1.00 96.00 96 LEU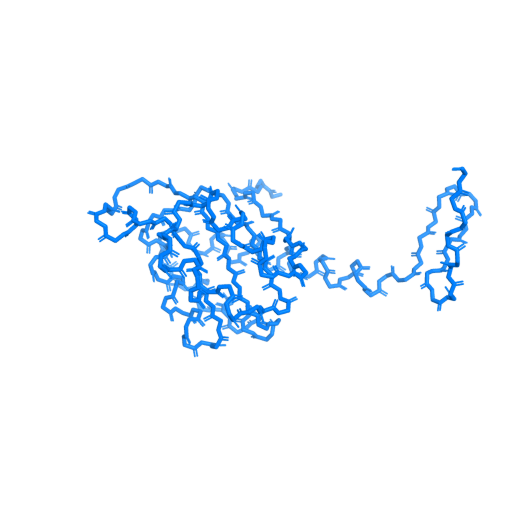 A O 1
ATOM 742 N N . LEU A 1 97 ? 5.501 -1.618 10.192 1.00 94.69 97 LEU A N 1
ATOM 743 C CA . LEU A 1 97 ? 4.654 -2.404 11.101 1.00 94.69 97 LEU A CA 1
ATOM 744 C C . LEU A 1 97 ? 4.643 -1.881 12.551 1.00 94.69 97 LEU A C 1
ATOM 746 O O . LEU A 1 97 ? 3.549 -1.719 13.097 1.00 94.69 97 LEU A O 1
ATOM 750 N N . PRO A 1 98 ? 5.788 -1.548 13.189 1.00 94.62 98 PRO A N 1
ATOM 751 C CA . PRO A 1 98 ? 5.784 -1.047 14.563 1.00 94.62 98 PRO A CA 1
ATOM 752 C C . PRO A 1 98 ? 5.063 0.295 14.708 1.00 94.62 98 PRO A C 1
ATOM 754 O O . PRO A 1 98 ? 4.447 0.543 15.741 1.00 94.62 98 PRO A O 1
ATOM 757 N N . LYS A 1 99 ? 5.106 1.160 13.683 1.00 93.81 99 LYS A N 1
ATOM 758 C CA . LYS A 1 99 ? 4.378 2.434 13.722 1.00 93.81 99 LYS A CA 1
ATOM 759 C C . LYS A 1 99 ? 2.885 2.220 13.562 1.00 93.81 99 LYS A C 1
ATOM 761 O O . LYS A 1 99 ? 2.133 2.755 14.366 1.00 93.81 99 LYS A O 1
ATOM 766 N N . LEU A 1 100 ? 2.451 1.388 12.615 1.00 92.81 100 LEU A N 1
ATOM 767 C CA . LEU A 1 100 ? 1.023 1.114 12.421 1.00 92.81 100 LEU A CA 1
ATOM 768 C C . LEU A 1 100 ? 0.361 0.480 13.653 1.00 92.81 100 LEU A C 1
ATOM 770 O O . LEU A 1 100 ? -0.790 0.797 13.939 1.00 92.81 100 LEU A O 1
ATOM 774 N N . LYS A 1 101 ? 1.095 -0.331 14.431 1.00 93.06 101 LYS A N 1
ATOM 775 C CA . LYS A 1 101 ? 0.616 -0.895 15.710 1.00 93.06 101 LYS A CA 1
ATOM 776 C C . LYS A 1 101 ? 0.176 0.166 16.723 1.00 93.06 101 LYS A C 1
ATOM 778 O O . LYS A 1 101 ? -0.697 -0.114 17.542 1.00 93.06 101 LYS A O 1
ATOM 783 N N . MET A 1 102 ? 0.783 1.352 16.679 1.00 91.38 102 MET A N 1
ATOM 784 C CA . MET A 1 102 ? 0.493 2.464 17.590 1.00 91.38 102 MET A CA 1
ATOM 785 C C . MET A 1 102 ? -0.582 3.414 17.051 1.00 91.38 102 MET A C 1
ATOM 787 O O . MET A 1 102 ? -1.066 4.263 17.794 1.00 91.38 102 MET A O 1
ATOM 791 N N . GLN A 1 103 ? -0.943 3.302 15.770 1.00 88.31 103 GLN A N 1
ATOM 792 C CA . GLN A 1 103 ? -1.846 4.244 15.118 1.00 88.31 103 GLN A CA 1
ATOM 793 C C . GLN A 1 103 ? -3.326 3.847 15.301 1.00 88.31 103 GLN A C 1
ATOM 795 O O . GLN A 1 103 ? -3.663 2.655 15.310 1.00 88.31 103 GLN A O 1
ATOM 800 N N . PRO A 1 104 ? -4.238 4.832 15.409 1.00 86.50 104 PRO A N 1
ATOM 801 C CA . PRO A 1 104 ? -5.679 4.597 15.480 1.00 86.50 104 PRO A CA 1
ATOM 802 C C . PRO A 1 104 ? -6.274 4.156 14.123 1.00 86.50 104 PRO A C 1
ATOM 804 O O . PRO A 1 104 ? -5.577 3.767 13.188 1.00 86.50 104 PRO A O 1
ATOM 807 N N . PHE A 1 105 ? -7.607 4.177 14.014 1.00 85.00 105 PHE A N 1
ATOM 808 C CA . PHE A 1 105 ? -8.357 3.926 12.769 1.00 85.00 105 PHE A CA 1
ATOM 809 C C . PHE A 1 105 ? -8.252 2.506 12.186 1.00 85.00 105 PHE A C 1
ATOM 811 O O . PHE A 1 105 ? -8.517 2.300 11.004 1.00 85.00 105 PHE A O 1
ATOM 818 N N . GLY A 1 106 ? -7.944 1.509 13.021 1.00 85.31 106 GLY A N 1
ATOM 819 C CA . GLY A 1 106 ? -7.850 0.106 12.598 1.00 85.31 106 GLY A CA 1
ATOM 820 C C . GLY A 1 106 ? -6.514 -0.260 11.947 1.00 85.31 106 GLY A C 1
ATOM 821 O O . GLY A 1 106 ? -6.388 -1.367 11.421 1.00 85.31 106 GLY A O 1
ATOM 822 N N . LEU A 1 107 ? -5.520 0.638 12.007 1.00 91.06 107 LEU A N 1
ATOM 823 C CA . LEU A 1 107 ? -4.150 0.375 11.559 1.00 91.06 107 LEU A CA 1
ATOM 824 C C . LEU A 1 107 ? -3.426 -0.637 12.451 1.00 91.06 107 LEU A C 1
ATOM 826 O O . LEU A 1 107 ? -2.593 -1.389 11.951 1.00 91.06 107 LEU A O 1
ATOM 830 N N . LYS A 1 108 ? -3.797 -0.732 13.735 1.00 92.81 108 LYS A N 1
ATOM 831 C CA . LYS A 1 108 ? -3.328 -1.806 14.617 1.00 92.81 108 LYS A CA 1
ATOM 832 C C . LYS A 1 108 ? -3.702 -3.186 14.072 1.00 92.81 108 LYS A C 1
ATOM 834 O O . LYS A 1 108 ? -2.812 -4.012 13.895 1.00 92.81 108 LYS A O 1
ATOM 839 N N . ASP A 1 109 ? -4.972 -3.413 13.738 1.00 92.44 109 ASP A N 1
ATOM 840 C CA . ASP A 1 109 ? -5.428 -4.686 13.156 1.00 92.44 109 ASP A CA 1
ATOM 841 C C . ASP A 1 109 ? -4.699 -4.962 11.833 1.00 92.44 109 ASP A C 1
ATOM 843 O O . ASP A 1 109 ? -4.141 -6.042 11.634 1.00 92.44 109 ASP A O 1
ATOM 847 N N . LEU A 1 110 ? -4.609 -3.937 10.972 1.00 93.88 110 LEU A N 1
ATOM 848 C CA . LEU A 1 110 ? -3.909 -4.039 9.693 1.00 93.88 110 LEU A CA 1
ATOM 849 C C . LEU A 1 110 ? -2.450 -4.454 9.883 1.00 93.88 110 LEU A C 1
ATOM 851 O O . LEU A 1 110 ? -1.947 -5.283 9.136 1.00 93.88 110 LEU A O 1
ATOM 855 N N . SER A 1 111 ? -1.764 -3.881 10.871 1.00 93.94 111 SER A N 1
ATOM 856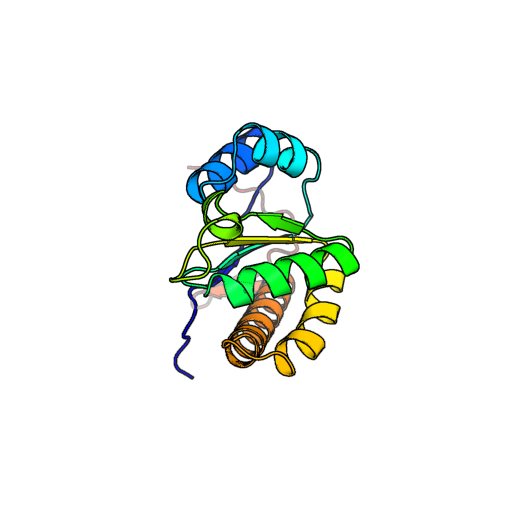 C CA . SER A 1 111 ? -0.356 -4.173 11.124 1.00 93.94 111 SER A CA 1
ATOM 857 C C . SER A 1 111 ? -0.128 -5.628 11.525 1.00 93.94 111 SER A C 1
ATOM 859 O O . SER A 1 111 ? 0.857 -6.222 11.103 1.00 93.94 111 SER A O 1
ATOM 861 N N . VAL A 1 112 ? -1.039 -6.220 12.301 1.00 93.56 112 VAL A N 1
ATOM 862 C CA . VAL A 1 112 ? -0.936 -7.623 12.715 1.00 93.56 112 VAL A CA 1
ATOM 863 C C . VAL A 1 112 ? -1.153 -8.534 11.511 1.00 93.56 112 VAL A C 1
ATOM 865 O O . VAL A 1 112 ? -0.339 -9.421 11.263 1.00 93.56 112 VAL A O 1
ATOM 868 N N . GLU A 1 113 ? -2.195 -8.280 10.718 1.00 94.44 113 GLU A N 1
ATOM 869 C CA . GLU A 1 113 ? -2.488 -9.071 9.517 1.00 94.44 113 GLU A CA 1
ATOM 870 C C . GLU A 1 113 ? -1.392 -8.941 8.453 1.00 94.44 113 GLU A C 1
ATOM 872 O O . GLU A 1 113 ? -0.972 -9.938 7.867 1.00 94.44 113 GLU A O 1
ATOM 877 N N . LEU A 1 114 ? -0.878 -7.728 8.239 1.00 93.88 114 LEU A N 1
ATOM 878 C CA . LEU A 1 114 ? 0.200 -7.469 7.290 1.00 93.88 114 LEU A CA 1
ATOM 879 C C . LEU A 1 114 ? 1.519 -8.107 7.745 1.00 93.88 114 LEU A C 1
ATOM 881 O O . LEU A 1 114 ? 2.266 -8.611 6.910 1.00 93.88 114 LEU A O 1
ATOM 885 N N . GLU A 1 115 ? 1.805 -8.132 9.050 1.00 94.31 115 GLU A N 1
ATOM 886 C CA . GLU A 1 115 ? 2.982 -8.818 9.592 1.00 94.31 115 GLU A CA 1
ATOM 887 C C . GLU A 1 115 ? 2.927 -10.328 9.336 1.00 94.31 115 GLU A C 1
ATOM 889 O O . GLU A 1 115 ? 3.918 -10.904 8.881 1.00 94.31 115 GLU A O 1
ATOM 894 N N . VAL A 1 116 ? 1.781 -10.962 9.609 1.00 92.94 116 VAL A N 1
ATOM 895 C CA . VAL A 1 116 ? 1.570 -12.392 9.331 1.00 92.94 116 VAL A CA 1
ATOM 896 C C . VAL A 1 116 ? 1.742 -12.659 7.838 1.00 92.94 116 VAL A C 1
ATOM 898 O O . VAL A 1 116 ? 2.559 -13.493 7.451 1.00 92.94 116 VAL A O 1
ATOM 901 N N . PHE A 1 117 ? 1.077 -11.866 6.996 1.00 92.44 117 PHE A N 1
ATOM 902 C CA . PHE A 1 117 ? 1.155 -11.988 5.544 1.00 92.44 117 PHE A CA 1
ATOM 903 C C . PHE A 1 117 ? 2.593 -11.881 5.008 1.00 92.44 117 PHE A C 1
ATOM 905 O O . PHE A 1 117 ? 3.019 -12.688 4.180 1.00 92.44 117 PHE A O 1
ATOM 912 N N . LEU A 1 118 ? 3.373 -10.909 5.491 1.00 90.75 118 LEU A N 1
ATOM 913 C CA . LEU A 1 118 ? 4.764 -10.716 5.073 1.00 90.75 118 LEU A CA 1
ATOM 914 C C . LEU A 1 118 ? 5.676 -11.864 5.524 1.00 90.75 118 LEU A C 1
ATOM 916 O O . LEU A 1 118 ? 6.558 -12.271 4.762 1.00 90.75 118 LEU A O 1
ATOM 920 N N . LYS A 1 119 ? 5.470 -12.403 6.735 1.00 89.50 119 LYS A N 1
ATOM 921 C CA . LYS A 1 119 ? 6.211 -13.575 7.230 1.00 89.50 119 LYS A CA 1
ATOM 922 C C . LYS A 1 119 ? 5.914 -14.808 6.384 1.00 89.50 119 LYS A C 1
ATOM 924 O O . LYS A 1 119 ? 6.852 -15.479 5.953 1.00 89.50 119 LYS A O 1
ATOM 929 N N . ASP A 1 120 ? 4.644 -15.060 6.088 1.00 86.56 120 ASP A N 1
ATOM 930 C CA . ASP A 1 120 ? 4.222 -16.199 5.273 1.00 86.56 120 ASP A CA 1
ATOM 931 C C . ASP A 1 120 ? 4.768 -16.095 3.849 1.00 86.56 120 ASP A C 1
ATOM 933 O O . ASP A 1 120 ? 5.358 -17.046 3.336 1.00 86.56 120 ASP A O 1
ATOM 937 N N . HIS A 1 121 ? 4.686 -14.912 3.239 1.00 82.81 121 HIS A N 1
ATOM 938 C CA . HIS A 1 121 ? 5.229 -14.676 1.905 1.00 82.81 121 HIS A CA 1
ATOM 939 C C . HIS A 1 121 ? 6.757 -14.865 1.850 1.00 82.81 121 HIS A C 1
ATOM 941 O O . HIS A 1 121 ? 7.284 -15.469 0.912 1.00 82.81 121 HIS A O 1
ATOM 947 N N . LYS A 1 122 ? 7.486 -14.406 2.878 1.00 79.75 122 LYS A N 1
ATOM 948 C CA . LYS A 1 122 ? 8.938 -14.623 3.002 1.00 79.75 122 LYS A CA 1
ATOM 949 C C . LYS A 1 122 ? 9.265 -16.109 3.163 1.00 79.75 122 LYS A C 1
ATOM 951 O O . LYS A 1 122 ? 10.192 -16.599 2.520 1.00 79.75 122 LYS A O 1
ATOM 956 N N . ASN A 1 123 ? 8.486 -16.832 3.966 1.00 75.38 123 ASN A N 1
ATOM 957 C CA . ASN A 1 123 ? 8.645 -18.271 4.156 1.00 75.38 123 ASN A CA 1
ATOM 958 C C . ASN A 1 123 ? 8.391 -19.052 2.864 1.00 75.38 123 ASN A C 1
ATOM 960 O O . ASN A 1 123 ? 9.200 -19.911 2.536 1.00 75.38 123 ASN A O 1
ATOM 964 N N . ILE A 1 124 ? 7.342 -18.733 2.100 1.00 69.56 124 ILE A N 1
ATOM 965 C CA . ILE A 1 124 ? 7.054 -19.379 0.808 1.00 69.56 124 ILE A CA 1
ATOM 966 C C . ILE A 1 124 ? 8.201 -19.150 -0.178 1.00 69.56 124 ILE A C 1
ATOM 968 O O . ILE A 1 124 ? 8.687 -20.100 -0.783 1.00 69.56 124 ILE A O 1
ATOM 972 N N . ARG A 1 125 ? 8.700 -17.912 -0.286 1.00 64.44 125 ARG A N 1
ATOM 973 C CA . ARG A 1 125 ? 9.831 -17.592 -1.170 1.00 64.44 125 ARG A CA 1
ATOM 974 C C . ARG A 1 125 ? 11.119 -18.326 -0.774 1.00 64.44 125 ARG A C 1
ATOM 976 O O . ARG A 1 125 ? 11.927 -18.660 -1.636 1.00 64.44 125 ARG A O 1
ATOM 983 N N . ASN A 1 126 ? 11.304 -18.582 0.520 1.00 61.75 126 ASN A N 1
ATOM 984 C CA . ASN A 1 126 ? 12.448 -19.330 1.044 1.00 61.75 126 ASN A CA 1
ATOM 985 C C . ASN A 1 126 ? 12.255 -20.852 0.962 1.00 61.75 126 ASN A C 1
ATOM 987 O O . ASN A 1 126 ? 13.237 -21.593 0.904 1.00 61.75 126 ASN A O 1
ATOM 991 N N . LYS A 1 127 ? 11.008 -21.333 0.952 1.00 57.22 127 LYS A N 1
ATOM 992 C CA . LYS A 1 127 ? 10.670 -22.753 0.894 1.00 57.22 127 LYS A CA 1
ATOM 993 C C . LYS A 1 127 ? 10.763 -23.227 -0.551 1.00 57.22 127 LYS A C 1
ATOM 995 O O . LYS A 1 127 ? 9.777 -23.358 -1.263 1.00 57.22 127 LYS A O 1
ATOM 1000 N N . LYS A 1 128 ? 11.995 -23.508 -0.967 1.00 55.47 128 LYS A N 1
ATOM 1001 C CA . LYS A 1 128 ? 12.310 -24.006 -2.307 1.00 55.47 128 LYS A CA 1
ATOM 1002 C C . LYS A 1 128 ? 11.980 -25.486 -2.511 1.00 55.47 128 LYS A C 1
ATOM 1004 O O . LYS A 1 128 ? 12.277 -26.005 -3.568 1.00 55.47 128 LYS A O 1
ATOM 1009 N N . SER A 1 129 ? 11.354 -26.176 -1.556 1.00 54.47 129 SER A N 1
ATOM 1010 C CA . SER A 1 129 ? 10.881 -27.544 -1.781 1.00 54.47 129 SER A CA 1
ATOM 1011 C C . SER A 1 129 ? 9.477 -27.775 -1.238 1.00 54.47 129 SER A C 1
ATOM 1013 O O . SER A 1 129 ? 9.133 -27.346 -0.132 1.00 54.47 129 SER A O 1
ATOM 1015 N N . PHE A 1 130 ? 8.656 -28.459 -2.029 1.00 57.53 130 PHE A N 1
ATOM 1016 C CA . PHE A 1 130 ? 7.309 -28.865 -1.648 1.00 57.53 130 PHE A CA 1
ATOM 1017 C C . PHE A 1 130 ? 7.085 -30.340 -1.976 1.00 57.53 130 PHE A C 1
ATOM 1019 O O . PHE A 1 130 ? 7.600 -30.861 -2.962 1.00 57.53 130 PHE A O 1
ATOM 1026 N N . SER A 1 131 ? 6.322 -31.026 -1.129 1.00 46.59 131 SER A N 1
ATOM 1027 C CA . SER A 1 131 ? 5.987 -32.440 -1.307 1.00 46.59 131 SER A CA 1
ATOM 1028 C C . SER A 1 131 ? 4.515 -32.560 -1.685 1.00 46.59 131 SER A C 1
ATOM 1030 O O . SER A 1 131 ? 3.659 -32.060 -0.956 1.00 46.59 131 SER A O 1
ATOM 1032 N N . ILE A 1 132 ? 4.212 -33.227 -2.798 1.00 56.50 132 ILE A N 1
ATOM 1033 C CA . ILE A 1 132 ? 2.845 -33.621 -3.169 1.00 56.50 132 ILE A CA 1
ATOM 1034 C C . ILE A 1 132 ? 2.809 -35.150 -3.174 1.00 56.50 132 ILE A C 1
ATOM 1036 O O . ILE A 1 132 ? 3.440 -35.799 -4.013 1.00 56.50 132 ILE A O 1
ATOM 1040 N N . GLY A 1 133 ? 2.101 -35.733 -2.204 1.00 70.62 133 GLY A N 1
ATOM 1041 C CA . GLY A 1 133 ? 2.112 -37.178 -1.968 1.00 70.62 133 GLY A CA 1
ATOM 1042 C C . GLY A 1 133 ? 3.521 -37.682 -1.639 1.00 70.62 133 GLY A C 1
ATOM 1043 O O . GLY A 1 133 ? 4.184 -37.151 -0.753 1.00 70.62 133 GLY A O 1
ATOM 1044 N N . VAL A 1 134 ? 3.992 -38.689 -2.379 1.00 65.69 134 VAL A N 1
ATOM 1045 C CA . VAL A 1 134 ? 5.334 -39.286 -2.211 1.00 65.69 134 VAL A CA 1
ATOM 1046 C C . VAL A 1 134 ? 6.428 -38.523 -2.976 1.00 65.69 134 VAL A C 1
ATOM 1048 O O . VAL A 1 134 ? 7.610 -38.828 -2.840 1.00 65.69 134 VAL A O 1
ATOM 1051 N N . LYS A 1 135 ? 6.064 -37.539 -3.812 1.00 59.25 135 LYS A N 1
ATOM 1052 C CA . LYS A 1 135 ? 7.018 -36.812 -4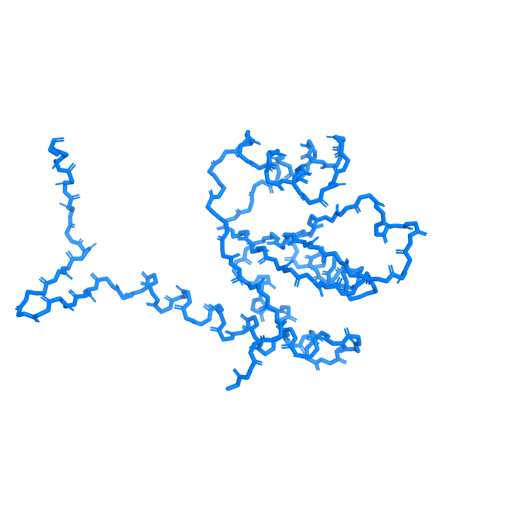.661 1.00 59.25 135 LYS A CA 1
ATOM 1053 C C . LYS A 1 135 ? 7.454 -35.512 -3.996 1.00 59.25 135 LYS A C 1
ATOM 1055 O O . LYS A 1 135 ? 6.623 -34.673 -3.649 1.00 59.25 135 LYS A O 1
ATOM 1060 N N . LYS A 1 136 ? 8.769 -35.345 -3.852 1.00 66.88 136 LYS A N 1
ATOM 1061 C CA . LYS A 1 136 ? 9.418 -34.122 -3.373 1.00 66.88 136 LYS A CA 1
ATOM 1062 C C . LYS A 1 136 ? 9.891 -33.317 -4.581 1.00 66.88 136 LYS A C 1
ATOM 1064 O O . LYS A 1 136 ? 10.704 -33.804 -5.360 1.00 66.88 136 LYS A O 1
ATOM 1069 N N . PHE A 1 137 ? 9.370 -32.110 -4.732 1.00 59.78 137 PHE A N 1
ATOM 1070 C CA . PHE A 1 137 ? 9.777 -31.159 -5.756 1.00 59.78 137 PHE A CA 1
ATOM 1071 C C . PHE A 1 137 ? 10.727 -30.155 -5.117 1.00 59.78 137 PHE A C 1
ATOM 1073 O O . PHE A 1 137 ? 10.371 -29.525 -4.122 1.00 59.78 137 PHE A O 1
ATOM 1080 N N . ASP A 1 138 ? 11.932 -30.036 -5.665 1.00 60.19 138 ASP A N 1
ATOM 1081 C CA . ASP A 1 138 ? 12.919 -29.037 -5.271 1.00 60.19 138 ASP A CA 1
ATOM 1082 C C . ASP A 1 138 ? 13.063 -28.022 -6.412 1.00 60.19 138 ASP A C 1
ATOM 1084 O O . ASP A 1 138 ? 13.474 -28.363 -7.513 1.00 60.19 138 ASP A O 1
ATOM 1088 N N . LEU A 1 139 ? 12.657 -26.785 -6.147 1.00 60.28 139 LEU A N 1
ATOM 1089 C CA . LEU A 1 139 ? 12.717 -25.618 -7.026 1.00 60.28 139 LEU A CA 1
ATOM 1090 C C . LEU A 1 139 ? 14.113 -24.950 -6.998 1.00 60.28 139 LEU A C 1
ATOM 1092 O O . LEU A 1 139 ? 14.246 -23.808 -7.436 1.00 60.28 139 LEU A O 1
ATOM 1096 N N . THR A 1 140 ? 15.140 -25.586 -6.411 1.00 54.59 140 THR A N 1
ATOM 1097 C CA . THR A 1 140 ? 16.528 -25.075 -6.430 1.00 54.59 140 THR A CA 1
ATOM 1098 C C . THR A 1 140 ? 17.315 -25.421 -7.688 1.00 54.59 140 THR A C 1
ATOM 1100 O O . THR A 1 140 ? 18.248 -24.684 -8.002 1.00 54.59 140 THR A O 1
ATOM 1103 N N . SER A 1 141 ? 16.981 -26.501 -8.394 1.00 50.31 141 SER A N 1
ATOM 1104 C CA . SER A 1 141 ? 17.563 -26.813 -9.701 1.00 50.31 141 SER A CA 1
ATOM 1105 C C . SER A 1 141 ? 16.770 -26.108 -10.800 1.00 50.31 141 SER A C 1
ATOM 1107 O O . SER A 1 141 ? 15.570 -25.909 -10.647 1.00 50.31 141 SER A O 1
ATOM 1109 N N . ASP A 1 142 ? 17.425 -25.699 -11.891 1.00 46.62 142 ASP A N 1
ATOM 1110 C CA . ASP A 1 142 ? 16.773 -25.115 -13.071 1.00 46.62 142 ASP A CA 1
ATOM 1111 C C . ASP A 1 142 ? 15.675 -26.052 -13.595 1.00 46.62 142 ASP A C 1
ATOM 1113 O O . ASP A 1 142 ? 15.926 -26.987 -14.359 1.00 46.62 142 ASP A O 1
ATOM 1117 N N . ILE A 1 143 ? 14.434 -25.831 -13.162 1.00 54.72 143 ILE A N 1
ATOM 1118 C CA . ILE A 1 143 ? 13.288 -26.564 -13.681 1.00 54.72 143 ILE A CA 1
ATOM 1119 C C . ILE A 1 143 ? 12.928 -25.911 -15.008 1.00 54.72 143 ILE A C 1
ATOM 1121 O O . ILE A 1 143 ? 12.221 -24.904 -15.061 1.00 54.72 143 ILE A O 1
ATOM 1125 N N . MET A 1 144 ? 13.420 -26.497 -16.094 1.00 51.69 144 MET A N 1
ATOM 1126 C CA . MET A 1 144 ? 12.938 -26.184 -17.430 1.00 51.69 144 MET A CA 1
ATOM 1127 C C . MET A 1 144 ? 11.500 -26.706 -17.542 1.00 51.69 144 MET A C 1
ATOM 1129 O O . MET A 1 144 ? 11.264 -27.907 -17.674 1.00 51.69 144 MET A O 1
ATOM 1133 N N . VAL A 1 145 ? 10.521 -25.808 -17.436 1.00 62.16 145 VAL A N 1
ATOM 1134 C CA . VAL A 1 145 ? 9.121 -26.131 -17.725 1.00 62.16 145 VAL A CA 1
ATOM 1135 C C . VAL A 1 145 ? 8.996 -26.293 -19.240 1.00 62.16 145 VAL A C 1
ATOM 1137 O O . VAL A 1 145 ? 8.873 -25.306 -19.960 1.00 62.16 145 VAL A O 1
ATOM 1140 N N . MET A 1 146 ? 9.058 -27.529 -19.739 1.00 46.62 146 MET A N 1
ATOM 1141 C CA . MET A 1 146 ? 8.614 -27.832 -21.100 1.00 46.62 146 MET A CA 1
ATOM 1142 C C . MET A 1 146 ? 7.093 -27.967 -21.081 1.00 46.62 146 MET A C 1
ATOM 1144 O O . MET A 1 146 ? 6.553 -28.890 -20.471 1.00 46.62 146 MET A O 1
ATOM 1148 N N . GLY A 1 147 ? 6.417 -26.984 -21.679 1.00 58.09 147 GLY A N 1
ATOM 1149 C CA . GLY A 1 147 ? 4.969 -26.997 -21.860 1.00 58.09 147 GLY A CA 1
ATOM 1150 C C . GLY A 1 147 ? 4.519 -28.204 -22.681 1.00 58.09 147 GLY A C 1
ATOM 1151 O O . GLY A 1 147 ? 5.265 -28.687 -23.533 1.00 58.09 147 GLY A O 1
ATOM 1152 N N . ILE A 1 148 ? 3.313 -28.686 -22.384 1.00 45.62 148 ILE A N 1
ATOM 1153 C CA . ILE A 1 148 ? 2.585 -29.643 -23.227 1.00 45.62 148 ILE A CA 1
ATOM 1154 C C . ILE A 1 148 ? 1.949 -28.941 -24.423 1.00 45.62 148 ILE A C 1
ATOM 1156 O O . ILE A 1 148 ? 1.525 -27.773 -24.253 1.00 45.62 148 ILE A O 1
#

Secondary structure (DSSP, 8-state):
----SEEEEE---SHHHHHHHHHHTT--HHHHHHHTTS--S-EEEEEEEEHHHHHHHHHHHHTTT-EEE--GGGGT--SSEEEEEEE--HHHHHHHHHHHTT-TTTHHHHHHHHHHHHHHHHHHHH--EEEETTEEEETTS-------

Sequence (148 aa):
MDMKYKIRVLDIKNRAEAMVEFEKIGSTAVGRKIMAEKLFPVAIKIKGLKVLAINILKQEMLARGGDVVTSRDTLTNTGGTTDVIIEGPYKSFESLLPKLKMQPFGLKDLSVELEVFLKDHKNIRNKKSFSIGVKKFDLTSDIMVMGI

Radius of gyration: 17.33 Å; chains: 1; bounding box: 33×54×41 Å

pLDDT: mean 85.24, std 13.98, range [45.62, 96.75]

Foldseek 3Di:
DDQPKDKDWDPQDALVSQLVVLVVQQADPVRSNVVSVVAAPTKMKIFWAQLVLQVVLQVLLVVLAWGKRHRPVSVVDRDTTGMIITGYDPVSLVVSLVVLCVDDRCSVSVSVSSVVVSVVVVVVVVCQWDDDPPDIHGNPDPPPPDDD